Protein AF-X8J285-F1 (afdb_monomer_lite)

Foldseek 3Di:
DKKKKKAFDWDPVQPDPVSVVVLQVLLCVLQPDDNHSMDIDDDPDPVRVVCLVPDPSSVVSVVSRVVTTDPVPMDIDMDDDPDDD

InterPro domains:
  IPR011008 Dimeric alpha-beta barrel [SSF54909] (1-79)
  IPR013097 Stress responsive alpha+beta-barrel [PF07876] (38-70)
  IPR013097 Stress responsive alpha+beta-barrel [PS51502] (1-77)

Secondary structure (DSSP, 8-state):
-EEEEEEEEEPGGG-SHHHHHHHHHHHHHHHTS-SSSEEEEEESSHHHHHHHHH-HHHHHHHHHHHHHEEEEEEEEEEEE-----

Organism: NCBI:txid1086054

Structure (mmCIF, N/CA/C/O backbone):
data_AF-X8J285-F1
#
_entry.id   AF-X8J285-F1
#
loop_
_atom_site.group_PDB
_atom_site.id
_atom_site.type_symbol
_atom_site.label_atom_id
_atom_site.label_alt_id
_atom_site.label_comp_id
_atom_site.label_asym_id
_atom_site.label_entity_id
_atom_site.label_seq_id
_atom_site.pdbx_PDB_ins_code
_atom_site.Cartn_x
_atom_site.Cartn_y
_atom_site.Cartn_z
_atom_site.occupancy
_atom_site.B_iso_or_equiv
_atom_site.auth_seq_id
_atom_site.auth_comp_id
_atom_site.auth_asym_id
_atom_site.auth_atom_id
_atom_site.pdbx_PDB_model_num
ATOM 1 N N . MET A 1 1 ? 5.462 -0.376 -18.812 1.00 88.31 1 MET A N 1
ATOM 2 C CA . MET A 1 1 ? 4.693 0.409 -17.823 1.00 88.31 1 MET A CA 1
ATOM 3 C C . MET A 1 1 ? 3.910 -0.528 -16.925 1.00 88.31 1 MET A C 1
ATOM 5 O O . MET A 1 1 ? 3.283 -1.462 -17.418 1.00 88.31 1 MET A O 1
ATOM 9 N N . ILE A 1 2 ? 3.939 -0.270 -15.624 1.00 90.25 2 ILE A N 1
ATOM 10 C CA . ILE A 1 2 ? 3.185 -1.002 -14.607 1.00 90.25 2 ILE A CA 1
ATOM 11 C C . ILE A 1 2 ? 2.229 -0.027 -13.924 1.00 90.25 2 ILE A C 1
ATOM 13 O O . ILE A 1 2 ? 2.594 1.110 -13.636 1.00 90.25 2 ILE A O 1
ATOM 17 N N . VAL A 1 3 ? 0.998 -0.457 -13.675 1.00 89.12 3 VAL A N 1
ATOM 18 C CA . VAL A 1 3 ? 0.034 0.271 -12.850 1.00 89.12 3 VAL A CA 1
ATOM 19 C C . VAL A 1 3 ? -0.208 -0.542 -11.590 1.00 89.12 3 VAL A C 1
ATOM 21 O O . VAL A 1 3 ? -0.777 -1.624 -11.665 1.00 89.12 3 VAL A O 1
ATOM 24 N N . HIS A 1 4 ? 0.224 -0.014 -10.453 1.00 89.38 4 HIS A N 1
ATOM 25 C CA . HIS A 1 4 ? -0.037 -0.585 -9.141 1.00 89.38 4 HIS A CA 1
ATOM 26 C C . HIS A 1 4 ? -1.381 -0.071 -8.624 1.00 89.38 4 HIS A C 1
ATOM 28 O O . HIS A 1 4 ? -1.607 1.145 -8.586 1.00 89.38 4 HIS A O 1
ATOM 34 N N . PHE A 1 5 ? -2.267 -0.989 -8.251 1.00 88.25 5 PHE A N 1
ATOM 35 C CA . PHE A 1 5 ? -3.586 -0.714 -7.696 1.00 88.25 5 PHE A CA 1
ATOM 36 C C . PHE A 1 5 ? -3.720 -1.390 -6.332 1.00 88.25 5 PHE A C 1
ATOM 38 O O . PHE A 1 5 ? -3.638 -2.612 -6.250 1.00 88.25 5 PHE A O 1
ATOM 45 N N . ALA A 1 6 ? -4.007 -0.610 -5.290 1.00 86.88 6 ALA A N 1
ATOM 46 C CA . ALA A 1 6 ? -4.294 -1.136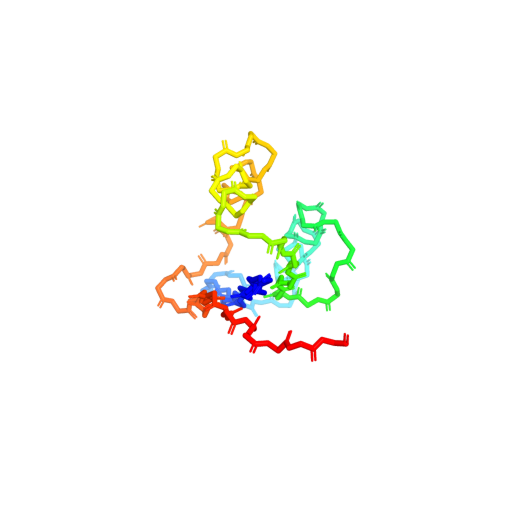 -3.958 1.00 86.88 6 ALA A CA 1
ATOM 47 C C . ALA A 1 6 ? -5.604 -0.550 -3.421 1.00 86.88 6 ALA A C 1
ATOM 49 O O . ALA A 1 6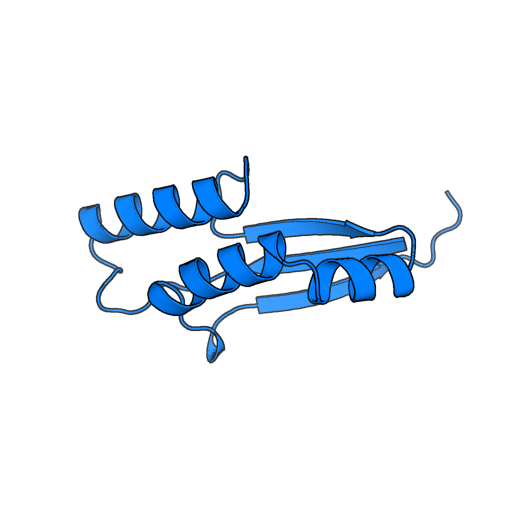 ? -5.709 0.666 -3.324 1.00 86.88 6 ALA A O 1
ATOM 50 N N . ALA A 1 7 ? -6.597 -1.365 -3.060 1.00 84.75 7 ALA A N 1
ATOM 51 C CA . ALA A 1 7 ? -7.857 -0.928 -2.454 1.00 84.75 7 ALA A CA 1
ATOM 52 C C . ALA A 1 7 ? -8.082 -1.597 -1.095 1.00 84.75 7 ALA A C 1
ATOM 54 O O . ALA A 1 7 ? -8.105 -2.823 -0.989 1.00 84.75 7 ALA A O 1
ATOM 55 N N . PHE A 1 8 ? -8.276 -0.780 -0.061 1.00 84.25 8 PHE A N 1
ATOM 56 C CA . PHE A 1 8 ? -8.230 -1.202 1.337 1.00 84.25 8 PHE A CA 1
ATOM 57 C C . PHE A 1 8 ? -9.624 -1.380 1.943 1.00 84.25 8 PHE A C 1
ATOM 59 O O . PHE A 1 8 ? -10.506 -0.528 1.796 1.00 84.25 8 PHE A O 1
ATOM 66 N N . ILE A 1 9 ? -9.790 -2.453 2.717 1.00 82.31 9 ILE A N 1
ATOM 67 C CA . ILE A 1 9 ? -10.983 -2.708 3.530 1.00 82.31 9 ILE A CA 1
ATOM 68 C C . ILE A 1 9 ? -10.670 -2.392 4.990 1.00 82.31 9 ILE A C 1
ATOM 70 O O . ILE A 1 9 ? -9.709 -2.909 5.545 1.00 82.31 9 ILE A O 1
ATOM 74 N N . PHE A 1 10 ? -11.477 -1.552 5.639 1.00 81.44 10 PHE A N 1
ATOM 75 C CA . PHE A 1 10 ? -11.265 -1.192 7.045 1.00 81.44 10 PHE A CA 1
ATOM 76 C C . PHE A 1 10 ? -11.614 -2.337 8.006 1.00 81.44 10 PHE A C 1
ATOM 78 O O . PHE A 1 10 ? -12.619 -3.037 7.825 1.00 81.44 10 PHE A O 1
ATOM 85 N N . LYS A 1 11 ? -10.827 -2.476 9.082 1.00 81.00 11 LYS A N 1
ATOM 86 C CA . LYS A 1 11 ? -11.134 -3.398 10.187 1.00 81.00 11 LYS A CA 1
ATOM 87 C C . LYS A 1 11 ? -12.465 -3.029 10.837 1.00 81.00 11 LYS A C 1
ATOM 89 O O . LYS A 1 11 ? -12.870 -1.868 10.849 1.00 81.00 11 LYS A O 1
ATOM 94 N N . GLN A 1 12 ? -13.146 -4.026 11.403 1.00 75.44 12 GLN A N 1
ATOM 95 C CA . GLN A 1 12 ? -14.499 -3.875 11.948 1.00 75.44 12 GLN A CA 1
ATOM 96 C C . GLN A 1 12 ? -14.614 -2.787 13.027 1.00 75.44 12 GLN A C 1
ATOM 98 O O . GLN A 1 12 ? -15.595 -2.049 13.039 1.00 75.44 12 GLN A O 1
ATOM 103 N N . GLU A 1 13 ? -13.593 -2.643 13.869 1.00 76.12 13 GLU A N 1
ATOM 104 C CA . GLU A 1 13 ? -13.499 -1.616 14.916 1.00 76.12 13 GLU A CA 1
ATOM 105 C C . GLU A 1 13 ? -13.456 -0.170 14.378 1.00 76.12 13 GLU A C 1
ATOM 107 O O . GLU A 1 13 ? -13.814 0.759 15.096 1.00 76.12 13 GLU A O 1
ATOM 112 N N . PHE A 1 14 ? -13.118 0.018 13.096 1.00 72.94 14 PHE A N 1
ATOM 113 C CA . PHE A 1 14 ? -13.092 1.316 12.408 1.00 72.94 14 PHE A CA 1
ATOM 114 C C . PHE A 1 14 ? -14.233 1.484 11.388 1.00 72.94 14 PHE A C 1
ATOM 116 O O . PHE A 1 14 ? -14.177 2.373 10.542 1.00 72.94 14 PHE A O 1
ATOM 123 N N . LYS A 1 15 ? -15.272 0.633 11.430 1.00 65.12 15 LYS A N 1
ATOM 124 C CA . LYS A 1 15 ? -16.436 0.729 10.522 1.00 65.12 15 LYS A CA 1
ATOM 125 C C . LYS A 1 15 ? -17.490 1.752 10.960 1.00 65.12 15 LYS A C 1
ATOM 127 O O . LYS A 1 15 ? -18.376 2.060 10.169 1.00 65.12 15 LYS A O 1
ATOM 132 N N . ALA A 1 16 ? -17.422 2.255 12.194 1.00 74.88 16 ALA A N 1
ATOM 133 C CA . ALA A 1 16 ? -18.269 3.361 12.640 1.00 74.88 16 ALA A CA 1
ATOM 134 C C . ALA A 1 16 ? -17.874 4.667 11.926 1.00 74.88 16 ALA A C 1
ATOM 136 O O . ALA A 1 16 ? -16.704 4.862 11.613 1.00 74.88 16 ALA A O 1
ATOM 137 N N . GLU A 1 17 ? -18.837 5.557 11.683 1.00 75.06 17 GLU A N 1
ATOM 138 C CA . GLU A 1 17 ? -18.681 6.722 10.794 1.00 75.06 17 GLU A CA 1
ATOM 139 C C . GLU A 1 17 ? -17.543 7.675 11.210 1.00 75.06 17 GLU A C 1
ATOM 141 O O . GLU A 1 17 ? -16.700 8.027 10.386 1.00 75.06 17 GLU A O 1
ATOM 146 N N . GLU A 1 18 ? -17.452 8.018 12.498 1.00 77.25 18 GLU A N 1
ATOM 147 C CA . GLU A 1 18 ? -16.403 8.899 13.036 1.00 77.25 18 GLU A CA 1
ATOM 148 C C . GLU A 1 18 ? -14.994 8.255 12.988 1.00 77.25 18 GLU A C 1
ATOM 150 O O . GLU A 1 18 ? -14.096 8.827 12.364 1.00 77.25 18 GLU A O 1
ATOM 155 N N . PRO A 1 19 ? -14.771 7.033 13.522 1.00 75.62 19 PRO A N 1
ATOM 156 C CA . PRO A 1 19 ? -13.498 6.325 13.355 1.00 75.62 19 PRO A CA 1
ATOM 157 C C . PRO A 1 19 ? -13.111 6.060 11.895 1.00 75.62 19 PRO A C 1
ATOM 159 O O . PRO A 1 19 ? -11.928 6.067 11.558 1.00 75.62 19 PRO A O 1
ATOM 162 N N . GLN A 1 20 ? -14.090 5.832 11.013 1.00 72.19 20 GLN A N 1
ATOM 163 C CA . GLN A 1 20 ? -13.838 5.636 9.589 1.00 72.19 20 GLN A CA 1
ATOM 164 C C . GLN A 1 20 ? -13.341 6.925 8.937 1.00 72.19 20 GLN A C 1
ATOM 166 O O . GLN A 1 20 ? -12.445 6.873 8.095 1.00 72.19 20 GLN A O 1
ATOM 171 N N . LYS A 1 21 ? -13.912 8.075 9.306 1.00 78.25 21 LYS A N 1
ATOM 172 C CA . LYS A 1 21 ? -13.470 9.379 8.812 1.00 78.25 21 LYS A CA 1
ATOM 173 C C . LYS A 1 21 ? -12.029 9.662 9.230 1.00 78.25 21 LYS A C 1
ATOM 175 O O . LYS A 1 21 ? -11.215 9.965 8.365 1.00 78.25 21 LYS A O 1
ATOM 180 N N . GLU A 1 22 ? -11.689 9.454 10.501 1.00 82.25 22 GLU A N 1
ATOM 181 C CA . GLU A 1 22 ? -10.314 9.615 10.994 1.00 82.25 22 GLU A CA 1
ATOM 182 C C . GLU A 1 22 ? -9.339 8.656 10.288 1.00 82.25 22 GLU A C 1
ATOM 184 O O . GLU A 1 22 ? -8.255 9.053 9.856 1.00 82.25 22 GLU A O 1
ATOM 189 N N . ALA A 1 23 ? -9.725 7.387 10.125 1.00 79.50 23 ALA A N 1
ATOM 190 C CA . ALA A 1 23 ? -8.910 6.397 9.430 1.00 79.50 23 ALA A CA 1
ATOM 191 C C . ALA A 1 23 ? -8.698 6.764 7.952 1.00 79.50 23 ALA A C 1
ATOM 193 O O . ALA A 1 23 ? -7.585 6.642 7.441 1.00 79.50 23 ALA A O 1
ATOM 194 N N . ARG A 1 24 ? -9.743 7.250 7.269 1.00 76.88 24 ARG A N 1
ATOM 195 C CA . ARG A 1 24 ? -9.646 7.766 5.896 1.00 76.88 24 ARG A CA 1
ATOM 196 C C . ARG A 1 24 ? -8.714 8.963 5.825 1.00 76.88 24 ARG A C 1
ATOM 198 O O . ARG A 1 24 ? -7.834 8.954 4.981 1.00 76.88 24 ARG A O 1
ATOM 205 N N . GLU A 1 25 ? -8.857 9.942 6.713 1.00 81.81 25 GLU A N 1
ATOM 206 C CA . GLU A 1 25 ? -7.995 11.127 6.750 1.00 81.81 25 GLU A CA 1
ATOM 207 C C . GLU A 1 25 ? -6.524 10.742 6.945 1.00 81.81 25 GLU A C 1
ATOM 209 O O . GLU A 1 25 ? -5.677 11.184 6.174 1.00 81.81 25 GLU A O 1
ATOM 214 N N . LYS A 1 26 ? -6.222 9.835 7.882 1.00 82.38 26 LYS A N 1
ATOM 215 C CA . LYS A 1 26 ? -4.852 9.356 8.134 1.00 82.38 26 LYS A CA 1
ATOM 216 C C . LYS A 1 26 ? -4.266 8.555 6.974 1.00 82.38 26 LYS A C 1
ATOM 218 O O . LYS A 1 26 ? -3.084 8.696 6.667 1.00 82.38 26 LYS A O 1
ATOM 223 N N . ILE A 1 27 ? -5.070 7.716 6.318 1.00 77.69 27 ILE A N 1
ATOM 224 C CA . ILE A 1 27 ? -4.635 6.984 5.121 1.00 77.69 27 ILE A CA 1
ATOM 225 C C . ILE A 1 27 ? -4.447 7.948 3.942 1.00 77.69 27 ILE A C 1
ATOM 227 O O . ILE A 1 27 ? -3.450 7.852 3.235 1.00 77.69 27 ILE A O 1
ATOM 231 N N . THR A 1 28 ? -5.355 8.900 3.735 1.00 74.19 28 THR A N 1
ATOM 232 C CA . THR A 1 28 ? -5.259 9.905 2.667 1.00 74.19 28 THR A CA 1
ATOM 233 C C . THR A 1 28 ? -4.078 10.852 2.881 1.00 74.19 28 THR A C 1
ATOM 235 O O . THR A 1 28 ? -3.423 11.215 1.905 1.00 74.19 28 THR A O 1
ATOM 238 N N . GLU A 1 29 ? -3.768 11.227 4.123 1.00 80.38 29 GLU A N 1
ATOM 239 C CA . GLU A 1 29 ? -2.558 11.977 4.475 1.00 80.38 29 GLU A CA 1
ATOM 240 C C . GLU A 1 29 ? -1.305 11.162 4.133 1.00 80.38 29 GLU A C 1
ATOM 242 O O . GLU A 1 29 ? -0.419 11.653 3.432 1.00 80.38 29 GLU A O 1
ATOM 247 N N . ALA A 1 30 ? -1.274 9.886 4.530 1.00 74.62 30 ALA A N 1
ATOM 248 C CA . ALA A 1 30 ? -0.163 8.984 4.238 1.00 74.62 30 ALA A CA 1
ATOM 249 C C . ALA A 1 30 ? 0.034 8.719 2.732 1.00 74.62 30 ALA A C 1
ATOM 251 O O . ALA A 1 30 ? 1.164 8.536 2.288 1.00 74.62 30 ALA A O 1
ATOM 252 N N . LEU A 1 31 ? -1.047 8.706 1.947 1.00 70.31 31 LEU A N 1
ATOM 253 C CA . LEU A 1 31 ? -1.026 8.418 0.508 1.00 70.31 31 LEU A CA 1
ATOM 254 C C . LEU A 1 31 ? -1.021 9.669 -0.382 1.00 70.31 31 LEU A C 1
ATOM 256 O O . LEU A 1 31 ? -0.907 9.537 -1.595 1.00 70.31 31 LEU A O 1
ATOM 260 N N . SER A 1 32 ? -1.130 10.868 0.200 1.00 61.72 32 SER A N 1
ATOM 261 C CA . SER A 1 32 ? -1.141 12.169 -0.480 1.00 61.72 32 SER A CA 1
ATOM 262 C C . SER A 1 32 ? -2.052 12.246 -1.726 1.00 61.72 32 SER A C 1
ATOM 264 O O . SER A 1 32 ? -1.617 12.022 -2.852 1.00 61.72 32 SER A O 1
ATOM 266 N N . LYS A 1 33 ? -3.289 12.740 -1.527 1.00 49.88 33 LYS A N 1
ATOM 267 C CA . LYS A 1 33 ? -4.249 13.249 -2.551 1.00 49.88 33 LYS A CA 1
ATOM 268 C C . LYS A 1 33 ? -5.218 12.264 -3.231 1.00 49.88 33 LYS A C 1
ATOM 270 O O . LYS A 1 33 ? -5.801 12.633 -4.251 1.00 49.88 33 LYS A O 1
ATOM 275 N N . ILE A 1 34 ? -5.497 11.082 -2.674 1.00 46.91 34 ILE A N 1
ATOM 276 C CA . ILE A 1 34 ? -6.560 10.208 -3.214 1.00 46.91 34 ILE A CA 1
ATOM 277 C C . ILE A 1 34 ? -7.775 10.179 -2.277 1.00 46.91 34 ILE A C 1
ATOM 279 O O . ILE A 1 34 ? -7.665 9.889 -1.089 1.00 46.91 34 ILE A O 1
ATOM 283 N N . ASN A 1 35 ? -8.947 10.515 -2.829 1.00 42.62 35 ASN A N 1
ATOM 284 C CA . ASN A 1 35 ? -10.227 10.648 -2.117 1.00 42.62 35 ASN A CA 1
ATOM 285 C C . ASN A 1 35 ? -10.979 9.305 -1.964 1.00 42.62 35 ASN A C 1
ATOM 287 O O . ASN A 1 35 ? -12.206 9.253 -1.919 1.00 42.62 35 ASN A O 1
ATOM 291 N N . VAL A 1 36 ? -10.240 8.198 -1.954 1.00 53.78 36 VAL A N 1
ATOM 292 C CA . VAL A 1 36 ? -10.734 6.818 -1.859 1.00 53.78 36 VAL A CA 1
ATOM 293 C C . VAL A 1 36 ? -9.690 6.055 -1.033 1.00 53.78 36 VAL A C 1
ATOM 295 O O . VAL A 1 36 ? -8.510 6.382 -1.165 1.00 53.78 36 VAL A O 1
ATOM 298 N N . PRO A 1 37 ? -10.033 5.025 -0.230 1.00 67.00 37 PRO A N 1
ATOM 299 C CA . PRO A 1 37 ? -9.047 4.068 0.281 1.00 67.00 37 PRO A CA 1
ATOM 300 C C . PRO A 1 37 ? -8.545 3.175 -0.866 1.00 67.00 37 PRO A C 1
ATOM 302 O O . PRO A 1 37 ? -8.557 1.954 -0.773 1.00 67.00 37 PRO A O 1
ATOM 305 N N . ALA A 1 38 ? -8.188 3.787 -1.987 1.00 73.00 38 ALA A N 1
ATOM 306 C CA . ALA A 1 38 ? -7.615 3.151 -3.143 1.00 73.00 38 ALA A CA 1
ATOM 307 C C . ALA A 1 38 ? -6.414 3.984 -3.582 1.00 73.00 38 ALA A C 1
ATOM 309 O O . ALA A 1 38 ? -6.474 5.210 -3.616 1.00 73.00 38 ALA A O 1
ATOM 310 N N . LEU A 1 39 ? -5.328 3.310 -3.906 1.00 80.56 39 LEU A N 1
ATOM 311 C CA . LEU A 1 39 ? -4.091 3.868 -4.403 1.00 80.56 39 LEU A CA 1
ATOM 312 C C . LEU A 1 39 ? -3.923 3.401 -5.844 1.00 80.56 39 LEU A C 1
ATOM 314 O O . LEU A 1 39 ? -4.047 2.212 -6.125 1.00 80.56 39 LEU A O 1
ATOM 318 N N . ILE A 1 40 ? -3.646 4.339 -6.749 1.00 85.44 40 ILE A N 1
ATOM 319 C CA . ILE A 1 40 ? -3.284 4.032 -8.133 1.00 85.44 40 ILE A CA 1
ATOM 320 C C . ILE A 1 40 ? -1.978 4.750 -8.433 1.00 85.44 40 ILE A C 1
ATOM 322 O O . ILE A 1 40 ? -1.941 5.981 -8.452 1.00 85.44 40 ILE A O 1
ATOM 326 N N . VAL A 1 41 ? -0.918 3.990 -8.685 1.00 86.12 41 VAL A N 1
ATOM 327 C CA . VAL A 1 41 ? 0.405 4.529 -9.023 1.00 86.12 41 VAL A CA 1
ATOM 328 C C . VAL A 1 41 ? 0.866 3.928 -10.338 1.00 86.12 41 VAL A C 1
ATOM 330 O O . VAL A 1 41 ? 0.611 2.764 -10.630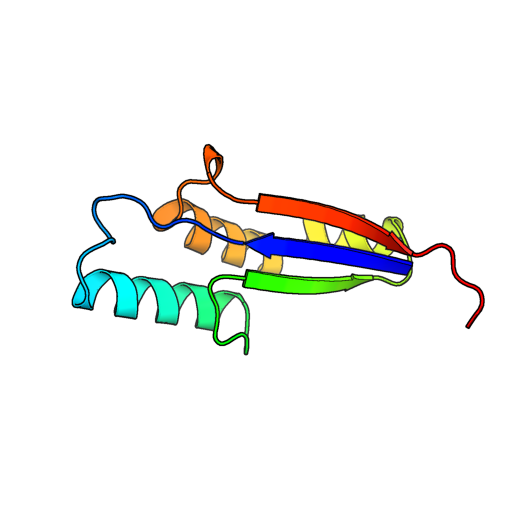 1.00 86.12 41 VAL A O 1
ATOM 333 N N . ARG A 1 42 ? 1.529 4.739 -11.162 1.00 89.25 42 ARG A N 1
ATOM 334 C CA . ARG A 1 42 ? 2.114 4.293 -12.426 1.00 89.25 42 ARG A CA 1
ATOM 335 C C . ARG A 1 42 ? 3.628 4.264 -12.298 1.00 89.25 42 ARG A C 1
ATOM 337 O O . ARG A 1 42 ? 4.221 5.235 -11.838 1.00 89.25 42 ARG A O 1
ATOM 344 N N . PHE A 1 43 ? 4.225 3.182 -12.766 1.00 92.19 43 PHE A N 1
ATOM 345 C CA . PHE A 1 43 ? 5.662 2.971 -12.832 1.00 92.19 43 PHE A CA 1
ATOM 346 C C . PHE A 1 43 ? 6.078 2.721 -14.277 1.00 92.19 43 PHE A C 1
ATOM 348 O O . PHE A 1 43 ? 5.364 2.079 -15.051 1.00 92.19 43 PHE A O 1
ATOM 355 N N . GLU A 1 44 ? 7.241 3.239 -14.651 1.00 90.75 44 GLU A N 1
ATOM 356 C CA . GLU A 1 44 ? 7.818 3.036 -15.981 1.00 90.75 44 GLU A CA 1
ATOM 357 C C . GLU A 1 44 ? 8.089 1.543 -16.238 1.00 90.75 44 GLU A C 1
ATOM 359 O O . GLU A 1 44 ? 7.645 0.983 -17.248 1.00 90.75 44 GLU A O 1
ATOM 364 N N . ASP A 1 45 ? 8.697 0.882 -15.252 1.00 90.88 45 ASP A N 1
ATOM 365 C CA . ASP A 1 45 ? 9.136 -0.509 -15.285 1.00 90.88 45 ASP A CA 1
ATOM 366 C C . ASP A 1 45 ? 9.058 -1.184 -13.897 1.00 90.88 45 ASP A C 1
ATOM 368 O O . ASP A 1 45 ? 8.619 -0.598 -12.901 1.00 90.88 45 ASP A O 1
ATOM 372 N N . GLU A 1 46 ? 9.468 -2.453 -13.847 1.00 90.25 46 GLU A N 1
ATOM 373 C CA . GLU A 1 46 ? 9.490 -3.266 -12.626 1.00 90.25 46 GLU A CA 1
ATOM 374 C C . G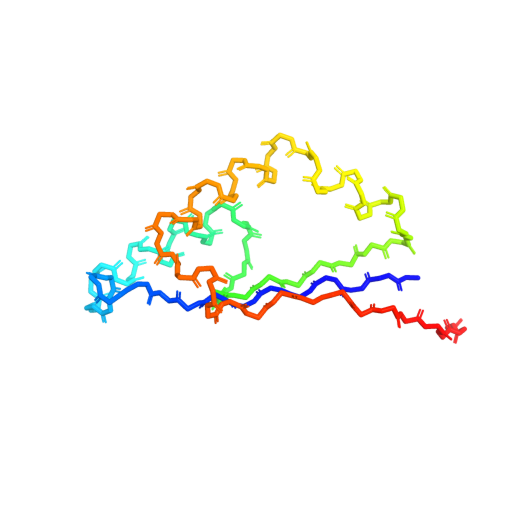LU A 1 46 ? 10.540 -2.789 -11.611 1.00 90.25 46 GLU A C 1
ATOM 376 O O . GLU A 1 46 ? 10.340 -2.921 -10.403 1.00 90.25 46 GLU A O 1
ATOM 381 N N . ASP A 1 47 ? 11.637 -2.181 -12.060 1.00 93.62 47 ASP A N 1
ATOM 382 C CA . ASP A 1 47 ? 12.688 -1.683 -11.170 1.00 93.62 47 ASP A CA 1
ATOM 383 C C . ASP A 1 47 ? 12.250 -0.406 -10.438 1.00 93.62 47 ASP A C 1
ATOM 385 O O . ASP A 1 47 ? 12.587 -0.193 -9.269 1.00 93.62 47 ASP A O 1
ATOM 389 N N . ALA A 1 48 ? 11.456 0.448 -11.084 1.00 92.00 48 ALA A N 1
ATOM 390 C CA . ALA A 1 48 ? 10.786 1.582 -10.459 1.00 92.00 48 ALA A CA 1
ATOM 391 C C . ALA A 1 48 ? 9.781 1.121 -9.392 1.00 92.00 48 ALA A C 1
ATOM 393 O O . ALA A 1 48 ? 9.794 1.659 -8.282 1.00 92.00 48 ALA A O 1
ATOM 394 N N . LEU A 1 49 ? 8.986 0.083 -9.679 1.00 92.00 49 LEU A N 1
ATOM 395 C CA . LEU A 1 49 ? 8.089 -0.532 -8.696 1.00 92.00 49 LEU A CA 1
ATOM 396 C C . LEU A 1 49 ? 8.871 -1.105 -7.500 1.00 92.00 49 LEU A C 1
ATOM 398 O O . LEU A 1 49 ? 8.531 -0.832 -6.350 1.00 92.00 49 LEU A O 1
ATOM 402 N N . LYS A 1 50 ? 9.958 -1.848 -7.743 1.00 92.25 50 LYS A N 1
ATOM 403 C CA . LYS A 1 50 ? 10.802 -2.415 -6.674 1.00 92.25 50 LYS A CA 1
ATOM 404 C C . LYS A 1 50 ? 11.422 -1.339 -5.788 1.00 92.25 50 LYS A C 1
ATOM 406 O O . LYS A 1 50 ? 11.461 -1.503 -4.569 1.00 92.25 50 LYS A O 1
ATOM 411 N N . ARG A 1 51 ? 11.882 -0.227 -6.374 1.00 93.50 51 ARG A N 1
ATOM 412 C CA . ARG A 1 51 ? 12.389 0.929 -5.616 1.00 93.50 51 ARG A CA 1
ATOM 413 C C . ARG A 1 51 ? 11.299 1.550 -4.750 1.00 93.50 51 ARG A C 1
ATOM 415 O O . ARG A 1 51 ? 11.545 1.791 -3.572 1.00 93.50 51 ARG A O 1
ATOM 422 N N . TYR A 1 52 ? 10.098 1.733 -5.297 1.00 89.69 52 TYR A N 1
ATOM 423 C CA . TYR A 1 52 ? 8.946 2.216 -4.537 1.00 89.69 52 TYR A CA 1
ATOM 424 C C . TYR A 1 52 ? 8.589 1.279 -3.375 1.00 89.69 52 TYR A C 1
ATOM 426 O O . TYR A 1 52 ? 8.382 1.732 -2.254 1.00 89.69 52 TYR A O 1
ATOM 434 N N . ALA A 1 53 ? 8.596 -0.039 -3.591 1.00 88.56 53 ALA A N 1
ATOM 435 C CA . ALA A 1 53 ? 8.272 -1.032 -2.565 1.00 88.56 53 ALA A CA 1
ATOM 436 C C . ALA A 1 53 ? 9.193 -0.972 -1.330 1.00 88.56 53 ALA A C 1
ATOM 438 O O . ALA A 1 53 ? 8.767 -1.296 -0.220 1.00 88.56 53 ALA A O 1
ATOM 439 N N . VAL A 1 54 ? 10.450 -0.546 -1.497 1.00 93.19 54 VAL A N 1
ATOM 440 C CA . VAL A 1 54 ? 11.415 -0.441 -0.389 1.00 93.19 54 VAL A CA 1
ATOM 441 C C . VAL A 1 54 ? 11.595 0.976 0.154 1.00 93.19 54 VAL A C 1
ATOM 443 O O . VAL A 1 54 ? 12.305 1.136 1.153 1.00 93.19 54 VAL A O 1
ATOM 446 N N . ASP A 1 55 ? 10.950 1.965 -0.464 1.00 92.19 55 ASP A N 1
ATOM 447 C CA . ASP A 1 55 ? 11.075 3.374 -0.114 1.00 92.19 55 ASP A CA 1
ATOM 448 C C . ASP A 1 55 ? 10.654 3.642 1.351 1.00 92.19 55 ASP A C 1
ATOM 450 O O . ASP A 1 55 ? 9.621 3.134 1.808 1.00 92.19 55 ASP A O 1
ATOM 454 N N . PRO A 1 56 ? 11.441 4.409 2.134 1.00 92.75 56 PRO A N 1
ATOM 455 C CA . PRO A 1 56 ? 11.124 4.682 3.534 1.00 92.75 56 PRO A CA 1
ATOM 456 C C . PRO A 1 56 ? 9.782 5.387 3.759 1.00 92.75 56 PRO A C 1
ATOM 458 O O . PRO A 1 56 ? 9.143 5.143 4.784 1.00 92.75 56 PRO A O 1
ATOM 461 N N . GLU A 1 57 ? 9.352 6.264 2.854 1.00 87.44 57 GLU A N 1
ATOM 462 C CA . GLU A 1 57 ? 8.070 6.964 2.953 1.00 87.44 57 GLU A CA 1
ATOM 463 C C . GLU A 1 57 ? 6.914 6.019 2.636 1.00 87.44 57 GLU A C 1
ATOM 465 O O . GLU A 1 57 ? 5.947 5.963 3.398 1.00 87.44 57 GLU A O 1
ATOM 470 N N . HIS A 1 58 ? 7.059 5.185 1.602 1.00 86.62 58 HIS A N 1
ATOM 471 C CA . HIS A 1 58 ? 6.076 4.141 1.309 1.00 86.62 58 HIS A CA 1
ATOM 472 C C . HIS A 1 58 ? 5.927 3.160 2.483 1.00 86.62 58 HIS A C 1
ATOM 474 O O . HIS A 1 58 ? 4.808 2.867 2.905 1.00 86.62 58 HIS A O 1
ATOM 480 N N . LYS A 1 59 ? 7.031 2.725 3.106 1.00 89.50 59 LYS A N 1
ATOM 481 C CA . LYS A 1 59 ? 6.976 1.871 4.307 1.00 89.50 59 LYS A CA 1
ATOM 482 C C . LYS A 1 59 ? 6.261 2.543 5.476 1.00 89.50 59 LYS A C 1
ATOM 484 O O . LYS A 1 59 ? 5.477 1.894 6.162 1.00 89.50 59 LYS A O 1
ATOM 489 N N . LYS A 1 60 ? 6.493 3.840 5.707 1.00 89.12 60 LYS A N 1
ATOM 490 C CA . LYS A 1 60 ? 5.763 4.596 6.740 1.00 89.12 60 LYS A CA 1
ATOM 491 C C . LYS A 1 60 ? 4.263 4.632 6.448 1.00 89.12 60 LYS A C 1
ATOM 493 O O . LYS A 1 60 ? 3.474 4.414 7.366 1.00 89.12 60 LYS A O 1
ATOM 498 N N . ALA A 1 61 ? 3.874 4.857 5.194 1.00 86.12 61 ALA A N 1
ATOM 499 C CA . ALA A 1 61 ? 2.472 4.832 4.789 1.00 86.12 61 ALA A CA 1
ATOM 500 C C . ALA A 1 61 ? 1.843 3.445 4.996 1.00 86.12 61 ALA A C 1
ATOM 502 O O . ALA A 1 61 ? 0.747 3.344 5.550 1.00 86.12 61 ALA A O 1
ATOM 503 N N . GLN A 1 62 ? 2.564 2.369 4.662 1.00 86.56 62 GLN A N 1
ATOM 504 C CA . GLN A 1 62 ? 2.113 1.002 4.933 1.00 86.56 62 GLN A CA 1
ATOM 505 C C . GLN A 1 62 ? 1.850 0.766 6.423 1.00 86.56 62 GLN A C 1
ATOM 507 O O . GLN A 1 62 ? 0.826 0.188 6.773 1.00 86.56 62 GLN A O 1
ATOM 512 N N . GLU A 1 63 ? 2.717 1.237 7.321 1.00 89.62 63 GLU A N 1
ATOM 513 C CA . GLU A 1 63 ? 2.507 1.078 8.767 1.00 89.62 63 GLU A CA 1
ATOM 514 C C . GLU A 1 63 ? 1.251 1.796 9.279 1.00 89.62 63 GLU A C 1
ATOM 516 O O . GLU A 1 63 ? 0.607 1.318 10.215 1.00 89.62 63 GLU A O 1
ATOM 521 N N . VAL A 1 64 ? 0.862 2.914 8.661 1.00 87.44 64 VAL A N 1
ATOM 522 C CA . VAL A 1 64 ? -0.425 3.567 8.944 1.00 87.44 64 VAL A CA 1
ATOM 523 C C . VAL A 1 64 ? -1.571 2.692 8.438 1.00 87.44 64 VAL A C 1
ATOM 525 O O . VAL A 1 64 ? -2.476 2.373 9.206 1.00 87.44 64 VAL A O 1
ATOM 528 N N . ILE A 1 65 ? -1.508 2.234 7.188 1.00 86.38 65 ILE A N 1
ATOM 529 C CA . ILE A 1 65 ? -2.556 1.413 6.563 1.00 86.38 65 ILE A CA 1
ATOM 530 C C . ILE A 1 65 ? -2.808 0.125 7.357 1.00 86.38 65 ILE A C 1
ATOM 532 O O . ILE A 1 65 ? -3.956 -0.169 7.681 1.00 86.38 65 ILE A O 1
ATOM 536 N N . LYS A 1 66 ? -1.760 -0.599 7.773 1.00 87.31 66 LYS A N 1
ATOM 537 C CA . LYS A 1 66 ? -1.860 -1.850 8.557 1.00 87.31 66 LYS A CA 1
ATOM 538 C C . LYS A 1 66 ? -2.629 -1.700 9.873 1.00 87.31 66 LYS A C 1
ATOM 540 O O . LYS A 1 66 ? -3.185 -2.672 10.395 1.00 87.31 66 LYS A O 1
ATOM 545 N N . ARG A 1 67 ? -2.662 -0.494 10.448 1.00 89.00 67 ARG A N 1
ATOM 546 C CA . ARG A 1 67 ? -3.410 -0.228 11.685 1.00 89.00 67 ARG A CA 1
ATOM 547 C C . ARG A 1 67 ? -4.910 -0.230 11.432 1.00 89.00 67 ARG A C 1
ATOM 549 O O . ARG A 1 67 ? -5.635 -0.807 12.236 1.00 89.00 67 ARG A O 1
ATOM 556 N N . TYR A 1 68 ? -5.344 0.323 10.305 1.00 85.50 68 TYR A N 1
ATOM 557 C CA . TYR A 1 68 ? -6.751 0.604 10.022 1.00 85.50 68 TYR A CA 1
ATOM 558 C C . TYR A 1 68 ? -7.396 -0.374 9.031 1.00 85.50 68 TYR A C 1
ATOM 560 O O . TYR A 1 68 ? -8.606 -0.595 9.093 1.00 85.50 68 TYR A O 1
ATOM 568 N N . ALA A 1 69 ? -6.609 -0.976 8.140 1.00 84.94 69 ALA A N 1
ATOM 569 C CA . ALA A 1 69 ? -7.077 -1.876 7.095 1.00 84.94 69 ALA A CA 1
ATOM 570 C C . ALA A 1 69 ? -6.864 -3.355 7.452 1.00 84.94 69 ALA A C 1
ATOM 572 O O . ALA A 1 69 ? -5.887 -3.720 8.110 1.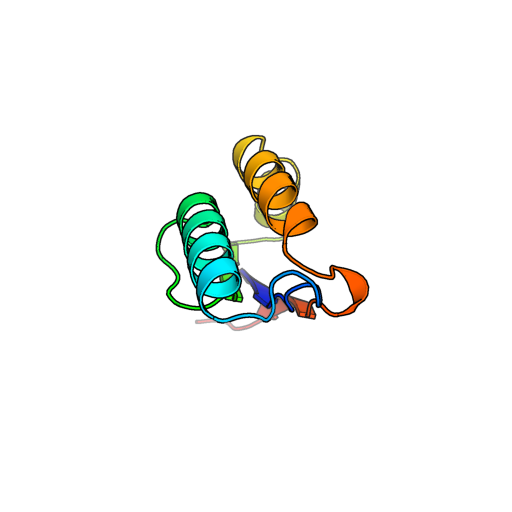00 84.94 69 ALA A O 1
ATOM 573 N N . ASN A 1 70 ? -7.780 -4.210 6.998 1.00 83.81 70 ASN A N 1
ATOM 574 C CA . ASN A 1 70 ? -7.570 -5.644 6.908 1.00 83.81 70 ASN A CA 1
ATOM 575 C C . ASN A 1 70 ? -6.812 -5.948 5.609 1.00 83.81 70 ASN A C 1
ATOM 577 O O . ASN A 1 70 ? -7.360 -5.817 4.514 1.00 83.81 70 ASN A O 1
ATOM 581 N N . LEU A 1 71 ? -5.539 -6.320 5.735 1.00 82.00 71 LEU A N 1
ATOM 582 C CA . LEU A 1 71 ? -4.677 -6.582 4.581 1.00 82.00 71 LEU A CA 1
ATOM 583 C C . LEU A 1 71 ? -5.112 -7.829 3.806 1.00 82.00 71 LEU A C 1
ATOM 585 O O . LEU A 1 71 ? -4.933 -7.872 2.598 1.00 82.00 71 LEU A O 1
ATOM 589 N N . GLU A 1 72 ? -5.707 -8.815 4.483 1.00 83.50 72 GLU A N 1
ATOM 590 C CA . GLU A 1 72 ? -6.187 -10.048 3.843 1.00 83.50 72 GLU A CA 1
ATOM 591 C C . GLU A 1 72 ? -7.384 -9.791 2.918 1.00 83.50 72 GLU A C 1
ATOM 593 O O . GLU A 1 72 ? -7.570 -10.499 1.934 1.00 83.50 72 GLU A O 1
ATOM 598 N N . ASP A 1 73 ? -8.152 -8.737 3.205 1.00 81.06 73 ASP A N 1
ATOM 599 C CA . ASP A 1 73 ? -9.295 -8.300 2.400 1.00 81.06 73 ASP A CA 1
ATOM 600 C C . ASP A 1 73 ? -8.924 -7.15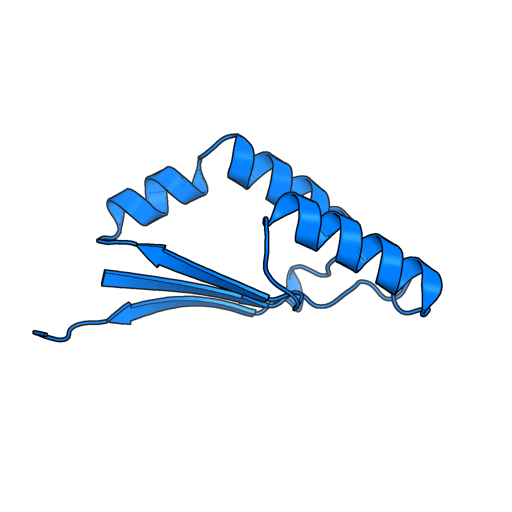8 1.432 1.00 81.06 73 ASP A C 1
ATOM 602 O O . ASP A 1 73 ? -9.793 -6.600 0.760 1.00 81.06 73 ASP A O 1
ATOM 606 N N . THR A 1 74 ? -7.651 -6.753 1.390 1.00 79.69 74 THR A N 1
ATOM 607 C CA . THR A 1 74 ? -7.175 -5.673 0.518 1.00 79.69 74 THR A CA 1
ATOM 608 C C . THR A 1 74 ? -6.915 -6.229 -0.879 1.00 79.69 74 THR A C 1
ATOM 610 O O . THR A 1 74 ? -6.251 -7.248 -1.047 1.00 79.69 74 THR A O 1
ATOM 613 N N . LEU A 1 75 ? -7.431 -5.546 -1.899 1.00 82.25 75 LEU A N 1
ATOM 614 C CA . LEU A 1 75 ? -7.123 -5.848 -3.296 1.00 82.25 75 LEU A CA 1
ATOM 615 C C . LEU A 1 75 ? -5.810 -5.147 -3.642 1.00 82.25 75 LEU A C 1
ATOM 617 O O . LEU A 1 75 ? -5.820 -3.928 -3.745 1.00 82.25 75 LEU A O 1
ATOM 621 N N . ASP A 1 76 ? -4.718 -5.884 -3.818 1.00 87.94 76 ASP A N 1
ATOM 622 C CA . ASP A 1 76 ? -3.392 -5.351 -4.161 1.00 87.94 76 ASP A CA 1
ATOM 623 C C . ASP A 1 76 ? -2.865 -6.070 -5.412 1.00 87.94 76 ASP A C 1
ATOM 625 O O . ASP A 1 76 ? -2.659 -7.286 -5.395 1.00 87.94 76 ASP A O 1
ATOM 629 N N . TYR A 1 77 ? -2.743 -5.337 -6.523 1.00 88.69 77 TYR A N 1
ATOM 630 C CA . TYR A 1 77 ? -2.412 -5.899 -7.830 1.00 88.69 77 TYR A CA 1
ATOM 631 C C . TYR A 1 77 ? -1.564 -4.958 -8.684 1.00 88.69 77 TYR A C 1
ATOM 633 O O . TYR A 1 77 ? -1.860 -3.769 -8.827 1.00 88.69 77 TYR A O 1
ATOM 641 N N . ASP A 1 78 ? -0.588 -5.546 -9.372 1.00 92.00 78 ASP A N 1
ATOM 642 C CA . ASP A 1 78 ? 0.190 -4.892 -10.418 1.00 92.00 78 ASP A CA 1
ATOM 643 C C . ASP A 1 78 ? -0.338 -5.280 -11.802 1.00 92.00 78 ASP A C 1
ATOM 645 O O . ASP A 1 78 ? -0.412 -6.454 -12.168 1.00 92.00 78 ASP A O 1
ATOM 649 N N . LEU A 1 79 ? -0.691 -4.277 -12.601 1.00 90.38 79 LEU A N 1
ATOM 650 C CA . LEU A 1 79 ? -1.128 -4.444 -13.981 1.00 90.38 79 LEU A CA 1
ATOM 651 C C . LEU A 1 79 ? -0.004 -4.028 -14.930 1.00 90.38 79 LEU A C 1
ATOM 653 O O . LEU A 1 79 ? 0.327 -2.846 -15.043 1.00 90.38 79 LEU A O 1
ATOM 657 N N . THR A 1 80 ? 0.568 -4.989 -15.654 1.00 90.25 80 THR A N 1
ATOM 658 C CA . THR A 1 80 ? 1.530 -4.702 -16.723 1.00 90.25 80 THR A CA 1
ATOM 659 C C . THR A 1 80 ? 0.791 -4.275 -17.987 1.00 90.25 80 THR A C 1
ATOM 661 O O . THR A 1 80 ? -0.025 -5.019 -18.531 1.00 90.25 80 THR A O 1
ATOM 664 N N . ILE A 1 81 ? 1.090 -3.075 -18.481 1.00 86.44 81 ILE A N 1
ATOM 665 C CA . ILE A 1 81 ? 0.524 -2.548 -19.724 1.00 86.44 81 ILE A CA 1
ATOM 666 C C . ILE A 1 81 ? 1.575 -2.697 -20.827 1.00 86.44 81 ILE A C 1
ATOM 668 O O . ILE A 1 81 ? 2.559 -1.956 -20.860 1.00 86.44 81 ILE A O 1
ATOM 672 N N . ASN A 1 82 ? 1.337 -3.653 -21.728 1.00 78.31 82 ASN A N 1
ATOM 673 C CA . ASN A 1 82 ? 2.196 -3.988 -22.873 1.00 78.31 82 ASN A CA 1
ATOM 674 C C . ASN A 1 82 ? 1.730 -3.304 -24.174 1.00 78.31 82 ASN A C 1
ATOM 676 O O . ASN A 1 82 ? 1.638 -3.948 -25.215 1.00 78.31 82 ASN A O 1
ATOM 680 N N . GLY A 1 83 ? 1.360 -2.024 -24.104 1.00 65.12 83 GLY A N 1
ATOM 681 C CA . GLY A 1 83 ? 0.924 -1.256 -25.273 1.00 65.12 83 GLY A CA 1
ATOM 682 C C . GLY A 1 83 ? 2.032 -0.355 -25.813 1.00 65.12 83 GLY A C 1
ATOM 683 O O . GLY A 1 83 ? 2.660 0.366 -25.037 1.00 65.12 83 GLY A O 1
ATOM 684 N N . GLU A 1 84 ? 2.233 -0.373 -27.131 1.00 55.84 84 GLU A N 1
ATOM 685 C CA . GLU A 1 84 ? 2.842 0.745 -27.859 1.00 55.84 84 GLU A CA 1
ATOM 686 C C . GLU A 1 84 ? 1.828 1.904 -27.844 1.00 55.84 84 GLU A C 1
ATOM 688 O O . GLU A 1 84 ? 0.668 1.701 -28.209 1.00 55.84 84 GLU A O 1
ATOM 693 N N . TRP A 1 85 ? 2.227 3.075 -27.342 1.00 55.22 85 TRP A N 1
ATOM 694 C CA . TRP A 1 85 ? 1.408 4.295 -27.340 1.00 55.22 85 TRP A CA 1
ATOM 695 C C . TRP A 1 85 ? 1.793 5.200 -28.504 1.00 55.22 85 TRP A C 1
ATOM 697 O O . TRP A 1 85 ? 3.014 5.340 -28.743 1.00 55.22 85 TRP A O 1
#

Radius of gyration: 13.95 Å; chains: 1; bounding box: 31×23×43 Å

Sequence (85 aa):
MIVHFAAFIFKQEFKAEEPQKEAREKITEALSKINVPALIVRFEDEDALKRYAVDPEHKKAQEVIKRYANLEDTLDYDLTINGEW

pLDDT: mean 81.26, std 11.1, range [42.62, 93.62]